Protein AF-A0A6M3MAY6-F1 (afdb_monomer_lite)

Secondary structure (DSSP, 8-state):
--SS--HHHHHHHHHHHHHHHIIIIIHHHHHTT-HHHHHHHHHHHHHHHHHHHHHHHHHHSTT--HHHHHHHHHHHHHHHHHHHHHHHHHHHT-

Structure (mmCIF, N/CA/C/O backbone):
data_AF-A0A6M3MAY6-F1
#
_entry.id   AF-A0A6M3MAY6-F1
#
loop_
_atom_site.group_PDB
_atom_site.id
_atom_site.type_symbol
_atom_site.label_atom_id
_atom_site.label_alt_id
_atom_site.label_comp_id
_atom_site.label_asym_id
_atom_site.label_entity_id
_atom_site.label_seq_id
_atom_site.pdbx_PDB_ins_code
_atom_site.Cartn_x
_atom_site.Cartn_y
_atom_site.Cartn_z
_atom_site.occupancy
_atom_site.B_iso_or_equiv
_atom_site.auth_seq_id
_atom_site.auth_comp_id
_atom_site.auth_asym_id
_atom_site.auth_atom_id
_atom_site.pdbx_PDB_model_num
ATOM 1 N N . MET A 1 1 ? 11.128 -11.242 -20.032 1.00 58.09 1 MET A N 1
ATOM 2 C CA . MET A 1 1 ? 10.539 -11.821 -18.800 1.00 58.09 1 MET A CA 1
ATOM 3 C C . MET A 1 1 ? 11.358 -13.021 -18.361 1.00 58.09 1 MET A C 1
ATOM 5 O O . MET A 1 1 ? 11.916 -13.700 -19.215 1.00 58.09 1 MET A O 1
ATOM 9 N N . LYS A 1 2 ? 11.465 -13.268 -17.050 1.00 69.06 2 LYS A N 1
ATOM 10 C CA . LYS A 1 2 ? 12.161 -14.449 -16.520 1.00 69.06 2 LYS A CA 1
ATOM 11 C C . LYS A 1 2 ? 11.335 -15.702 -16.843 1.00 69.06 2 LYS A C 1
ATOM 13 O O . LYS A 1 2 ? 10.128 -15.681 -16.642 1.00 69.06 2 LYS A O 1
ATOM 18 N N . ALA A 1 3 ? 11.974 -16.768 -17.329 1.00 78.38 3 ALA A N 1
ATOM 19 C CA . ALA A 1 3 ? 11.282 -18.001 -17.730 1.00 78.38 3 ALA A CA 1
ATOM 20 C C . ALA A 1 3 ? 10.622 -18.741 -16.551 1.00 78.38 3 ALA A C 1
ATOM 22 O O . ALA A 1 3 ? 9.616 -19.415 -16.731 1.00 78.38 3 ALA A O 1
ATOM 23 N N . ASN A 1 4 ? 11.174 -18.578 -15.344 1.00 86.19 4 ASN A N 1
ATOM 24 C CA . ASN A 1 4 ? 10.672 -19.190 -14.120 1.00 86.19 4 ASN A CA 1
ATOM 25 C C . ASN A 1 4 ? 10.268 -18.111 -13.113 1.00 86.19 4 ASN A C 1
ATOM 27 O O . ASN A 1 4 ? 11.016 -17.152 -12.882 1.00 86.19 4 ASN A O 1
ATOM 31 N N . VAL A 1 5 ? 9.107 -18.302 -12.490 1.00 88.06 5 VAL A N 1
ATOM 32 C CA . VAL A 1 5 ? 8.588 -17.431 -11.430 1.00 88.06 5 VAL A CA 1
ATOM 33 C C . VAL A 1 5 ? 9.527 -17.466 -10.223 1.00 88.06 5 VAL A C 1
ATOM 35 O O . VAL A 1 5 ? 9.944 -18.531 -9.770 1.00 88.06 5 VAL A O 1
ATOM 38 N N . ASN A 1 6 ? 9.862 -16.292 -9.681 1.00 92.88 6 ASN A N 1
ATOM 39 C CA . ASN A 1 6 ? 10.614 -16.190 -8.433 1.00 92.88 6 ASN A CA 1
ATOM 40 C C . ASN A 1 6 ? 9.649 -16.151 -7.238 1.00 92.88 6 ASN A C 1
ATOM 42 O O . ASN A 1 6 ? 9.279 -15.076 -6.766 1.00 92.88 6 ASN A O 1
ATOM 46 N N . PHE A 1 7 ? 9.251 -17.327 -6.754 1.00 93.06 7 PHE A N 1
ATOM 47 C CA . PHE A 1 7 ? 8.311 -17.458 -5.635 1.00 93.06 7 PHE A CA 1
ATOM 48 C C . PHE A 1 7 ? 8.812 -16.834 -4.329 1.00 93.06 7 PHE A C 1
ATOM 50 O O . PHE A 1 7 ? 8.004 -16.339 -3.551 1.00 93.06 7 PHE A O 1
ATOM 57 N N . ILE A 1 8 ? 10.130 -16.804 -4.101 1.00 95.31 8 ILE A N 1
ATOM 58 C CA . ILE A 1 8 ? 10.711 -16.194 -2.897 1.00 95.31 8 ILE A CA 1
ATOM 59 C C . ILE A 1 8 ? 10.449 -14.686 -2.896 1.00 95.31 8 ILE A C 1
ATOM 61 O O . ILE A 1 8 ? 9.952 -14.149 -1.912 1.00 95.31 8 ILE A O 1
ATOM 65 N N . ALA A 1 9 ? 10.729 -14.008 -4.013 1.00 93.75 9 ALA A N 1
ATOM 66 C CA . ALA A 1 9 ? 10.489 -12.570 -4.132 1.00 93.75 9 ALA A CA 1
ATOM 67 C C . ALA A 1 9 ? 8.996 -12.226 -3.994 1.00 93.75 9 ALA A C 1
ATOM 69 O O . ALA A 1 9 ? 8.649 -11.288 -3.281 1.00 93.75 9 ALA A O 1
ATOM 70 N N . ALA A 1 10 ? 8.119 -13.016 -4.624 1.00 92.38 10 ALA A N 1
ATOM 71 C CA . ALA A 1 10 ? 6.673 -12.836 -4.507 1.00 92.38 10 ALA A CA 1
ATOM 72 C C . ALA A 1 10 ? 6.189 -13.020 -3.058 1.00 92.38 10 ALA A C 1
ATOM 74 O O . ALA A 1 10 ? 5.467 -12.174 -2.536 1.00 92.38 10 ALA A O 1
ATOM 75 N N . GLY A 1 11 ? 6.629 -14.087 -2.384 1.00 95.88 11 GLY A N 1
ATOM 76 C CA . GLY A 1 11 ? 6.276 -14.348 -0.989 1.00 95.88 11 GLY A CA 1
ATOM 77 C C . GLY A 1 11 ? 6.733 -13.232 -0.049 1.00 95.88 11 GLY A C 1
ATOM 78 O O . GLY A 1 11 ? 5.951 -12.767 0.776 1.00 95.88 11 GLY A O 1
ATOM 79 N N . LEU A 1 12 ?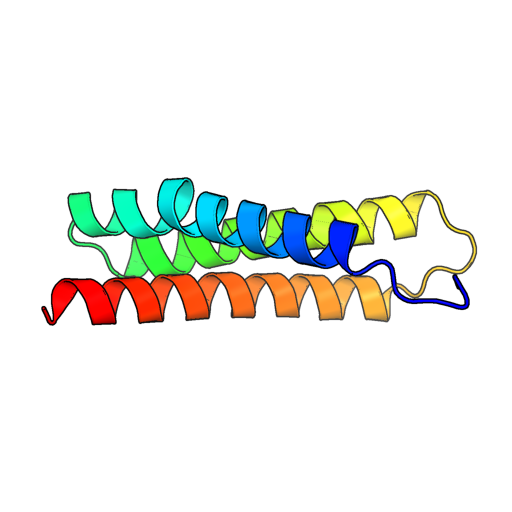 7.970 -12.749 -0.211 1.00 97.19 12 LEU A N 1
ATOM 80 C CA . LEU A 1 12 ? 8.499 -11.639 0.585 1.00 97.19 12 LEU A CA 1
ATOM 81 C C . LEU A 1 12 ? 7.695 -10.352 0.391 1.00 97.19 12 LEU A C 1
ATOM 83 O O . LEU A 1 12 ? 7.373 -9.694 1.378 1.00 97.19 12 LEU A O 1
ATOM 87 N N . PHE A 1 13 ? 7.335 -10.012 -0.850 1.00 94.31 13 PHE A N 1
ATOM 88 C CA . PHE A 1 13 ? 6.490 -8.851 -1.124 1.00 94.31 13 PHE A CA 1
ATOM 89 C C . PHE A 1 13 ? 5.154 -8.944 -0.384 1.00 94.31 13 PHE A C 1
ATOM 91 O O . PHE A 1 13 ? 4.804 -8.019 0.343 1.00 94.31 13 PHE A O 1
ATOM 98 N N . TYR A 1 14 ? 4.434 -10.064 -0.506 1.00 93.56 14 TYR A N 1
ATOM 99 C CA . TYR A 1 14 ? 3.122 -10.200 0.130 1.00 93.56 14 TYR A CA 1
ATOM 100 C C . TYR A 1 14 ? 3.195 -10.180 1.659 1.00 93.56 14 TYR A C 1
ATOM 102 O O . TYR A 1 14 ? 2.341 -9.563 2.293 1.00 93.56 14 TYR A O 1
ATOM 110 N N . LEU A 1 15 ? 4.224 -10.785 2.260 1.00 97.12 15 LEU A N 1
ATOM 111 C CA . LEU A 1 15 ? 4.433 -10.707 3.707 1.00 97.12 15 LEU A CA 1
ATOM 112 C C . LEU A 1 15 ? 4.677 -9.263 4.161 1.00 97.12 15 LEU A C 1
ATOM 114 O O . LEU A 1 15 ? 4.018 -8.792 5.087 1.00 97.12 15 LEU A O 1
ATOM 118 N N . LEU A 1 16 ? 5.579 -8.543 3.489 1.00 97.81 16 LEU A N 1
ATOM 119 C CA . LEU A 1 16 ? 5.877 -7.145 3.809 1.00 97.81 16 LEU A CA 1
ATOM 120 C C . LEU A 1 16 ? 4.667 -6.237 3.585 1.00 97.81 16 LEU A C 1
ATOM 122 O O . LEU A 1 16 ? 4.407 -5.353 4.397 1.00 97.81 16 LEU A O 1
ATOM 126 N N . PHE A 1 17 ? 3.909 -6.471 2.516 1.00 96.81 17 PHE A N 1
ATOM 127 C CA . PHE A 1 17 ? 2.720 -5.696 2.195 1.00 96.81 17 PHE A CA 1
ATOM 128 C C . PHE A 1 17 ? 1.638 -5.855 3.268 1.00 96.81 17 PHE A C 1
ATOM 130 O O . PHE A 1 17 ? 1.094 -4.860 3.744 1.00 96.81 17 PHE A O 1
ATOM 137 N N . VAL A 1 18 ? 1.380 -7.088 3.722 1.00 97.12 18 VAL A N 1
ATOM 138 C CA . VAL A 1 18 ? 0.436 -7.355 4.819 1.00 97.12 18 VAL A CA 1
ATOM 139 C C . VAL A 1 18 ? 0.904 -6.708 6.120 1.00 97.12 18 VAL A C 1
ATOM 141 O O . VAL A 1 18 ? 0.109 -6.041 6.780 1.00 97.12 18 VAL A O 1
ATOM 144 N N . VAL A 1 19 ? 2.186 -6.842 6.476 1.00 98.31 19 VAL A N 1
ATOM 145 C CA . VAL A 1 19 ? 2.752 -6.168 7.658 1.00 98.31 19 VAL A CA 1
ATOM 146 C C . VAL A 1 19 ? 2.560 -4.655 7.559 1.00 98.31 19 VAL A C 1
ATOM 148 O O . VAL A 1 19 ? 2.117 -4.031 8.520 1.00 9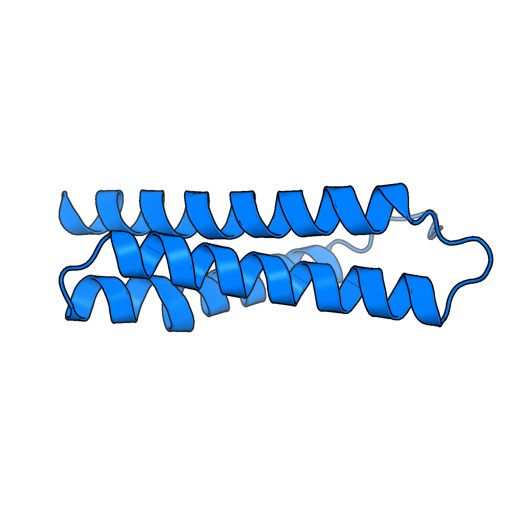8.31 19 VAL A O 1
ATOM 151 N N . GLY A 1 20 ? 2.822 -4.070 6.389 1.00 98.25 20 GLY A N 1
ATOM 152 C CA . GLY A 1 20 ? 2.594 -2.654 6.130 1.00 98.25 20 GLY A CA 1
ATOM 153 C C . GLY A 1 20 ? 1.136 -2.245 6.345 1.00 98.25 20 GLY A C 1
ATOM 154 O O . GLY A 1 20 ? 0.879 -1.277 7.058 1.00 98.25 20 GLY A O 1
ATOM 155 N N . LEU A 1 21 ? 0.172 -2.988 5.789 1.00 98.38 21 LEU A N 1
ATOM 156 C CA . LEU A 1 21 ? -1.254 -2.702 5.989 1.00 98.38 21 LEU A CA 1
ATOM 157 C C . LEU A 1 21 ? -1.641 -2.782 7.469 1.00 98.38 21 LEU A C 1
ATOM 159 O O . LEU A 1 21 ? -2.348 -1.909 7.969 1.00 98.38 21 LEU A O 1
ATOM 163 N N . VAL A 1 22 ? -1.148 -3.787 8.194 1.00 98.19 22 VAL A N 1
ATOM 164 C CA . VAL A 1 22 ? -1.429 -3.936 9.627 1.00 98.19 22 VAL A CA 1
ATOM 165 C C . VAL A 1 22 ? -0.881 -2.750 10.419 1.00 98.19 22 VAL A C 1
ATOM 167 O O . VAL A 1 22 ? -1.627 -2.122 11.166 1.00 98.19 22 VAL A O 1
ATOM 170 N N . VAL A 1 23 ? 0.395 -2.412 10.228 1.00 98.50 23 VAL A N 1
ATOM 171 C CA . VAL A 1 23 ? 1.093 -1.380 11.010 1.00 98.50 23 VAL A CA 1
ATOM 172 C C . VAL A 1 23 ? 0.612 0.029 10.671 1.00 98.50 23 VAL A C 1
ATOM 174 O O . VAL A 1 23 ? 0.397 0.834 11.573 1.00 98.50 23 VAL A O 1
ATOM 177 N N . PHE A 1 24 ? 0.432 0.347 9.389 1.00 98.38 24 PHE A N 1
ATOM 178 C CA . PHE A 1 24 ? 0.156 1.719 8.952 1.00 98.38 24 PHE A CA 1
ATOM 179 C C . PHE A 1 24 ? -1.328 2.025 8.747 1.00 98.38 24 PHE A C 1
ATOM 181 O O . PHE A 1 24 ? -1.697 3.197 8.681 1.00 98.38 24 PHE A O 1
ATOM 188 N N . SER A 1 25 ? -2.189 1.010 8.643 1.00 98.38 25 SER A N 1
ATOM 189 C CA . SER A 1 25 ? -3.615 1.199 8.364 1.00 98.38 25 SER A CA 1
ATOM 190 C C . SER A 1 25 ? -4.511 0.554 9.421 1.00 98.38 25 SER A C 1
ATOM 192 O O . SER A 1 25 ? -5.260 1.275 10.079 1.00 98.38 25 SER A O 1
ATOM 194 N N . VAL A 1 26 ? -4.431 -0.764 9.628 1.00 98.25 26 VAL A N 1
ATOM 195 C CA . VAL A 1 26 ? -5.401 -1.495 10.463 1.00 98.25 26 VAL A CA 1
ATOM 196 C C . VAL A 1 26 ? -5.236 -1.181 11.951 1.00 98.25 26 VAL A C 1
ATOM 198 O O . VAL A 1 26 ? -6.214 -0.789 12.583 1.00 98.25 26 VAL A O 1
ATOM 201 N N . LEU A 1 27 ? -4.028 -1.297 12.516 1.00 97.88 27 LEU A N 1
ATOM 202 C CA . LEU A 1 27 ? -3.791 -1.019 13.940 1.00 97.88 27 LEU A CA 1
ATOM 203 C C . LEU A 1 27 ? -4.164 0.426 14.319 1.00 97.88 27 LEU A C 1
ATOM 205 O O . LEU A 1 27 ? -4.992 0.594 15.217 1.00 97.88 27 LEU A O 1
ATOM 209 N N . PRO A 1 28 ? -3.697 1.471 13.602 1.00 97.62 28 PRO A N 1
ATOM 210 C CA . PRO A 1 28 ? -4.078 2.846 13.924 1.00 97.62 28 PRO A CA 1
ATOM 211 C C . PRO A 1 28 ? -5.580 3.114 13.771 1.00 97.62 28 PRO A C 1
ATOM 213 O O . PRO A 1 28 ? -6.125 3.986 14.446 1.00 97.62 28 PRO A O 1
ATOM 216 N N . ALA A 1 29 ? -6.259 2.412 12.859 1.00 97.94 29 ALA A N 1
ATOM 217 C CA . ALA A 1 29 ? -7.701 2.538 12.680 1.00 97.94 29 ALA A CA 1
ATOM 218 C C . ALA A 1 29 ? -8.490 1.892 13.827 1.00 97.94 29 ALA A C 1
ATOM 220 O O . ALA A 1 29 ? -9.503 2.451 14.251 1.00 97.94 29 ALA A O 1
ATOM 221 N N . LEU A 1 30 ? -8.024 0.749 14.343 1.00 97.88 30 LEU A N 1
ATOM 22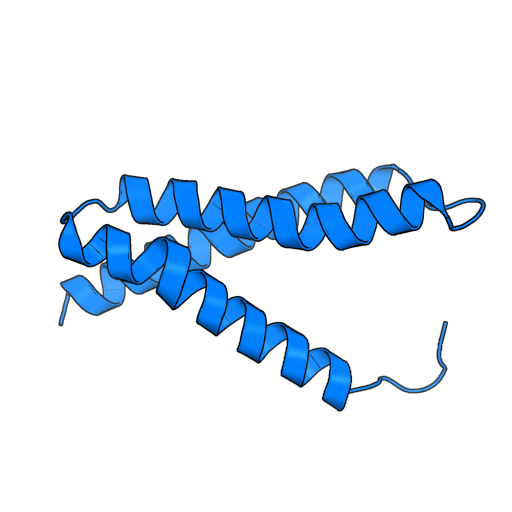2 C CA . LEU A 1 30 ? -8.592 0.085 15.520 1.00 97.88 30 LEU A CA 1
ATOM 223 C C . LEU A 1 30 ? -8.460 0.966 16.764 1.00 97.88 30 LEU A C 1
ATOM 225 O O . LEU A 1 30 ? -9.459 1.216 17.432 1.00 97.88 30 LEU A O 1
ATOM 229 N N . GLU A 1 31 ? -7.273 1.523 17.016 1.00 96.88 31 GLU A N 1
ATOM 230 C CA . GLU A 1 31 ? -7.024 2.431 18.147 1.00 96.88 31 GLU A CA 1
ATOM 231 C C . GLU A 1 31 ? -7.957 3.651 18.141 1.00 96.88 31 GLU A C 1
ATOM 233 O O . GLU A 1 31 ? -8.433 4.088 19.189 1.00 96.88 31 GLU A O 1
ATOM 238 N N . LYS A 1 32 ? -8.258 4.189 16.953 1.00 96.38 32 LYS A N 1
ATOM 239 C CA . LYS A 1 32 ? -9.154 5.342 16.788 1.00 96.38 32 LYS A CA 1
ATOM 240 C C . LYS A 1 32 ? -10.619 4.975 16.555 1.00 96.38 32 LYS A C 1
ATOM 242 O O . LYS A 1 32 ? -11.422 5.878 16.335 1.00 96.38 32 LYS A O 1
ATOM 247 N N . ASN A 1 33 ? -10.975 3.689 16.578 1.00 96.50 33 ASN A N 1
ATOM 248 C CA . ASN A 1 33 ? -12.316 3.194 16.247 1.00 96.50 33 ASN A CA 1
ATOM 249 C C . ASN A 1 33 ? -12.874 3.788 14.933 1.00 96.50 33 ASN A C 1
ATOM 251 O O . ASN A 1 33 ? -14.030 4.202 14.858 1.00 96.50 33 ASN A O 1
ATOM 255 N N . SER A 1 34 ? -12.037 3.858 13.893 1.00 97.81 34 SER A N 1
ATOM 256 C CA . SER A 1 34 ? -12.349 4.565 12.649 1.00 97.81 34 SER A CA 1
ATOM 257 C C . SER A 1 34 ? -12.149 3.691 11.412 1.00 97.81 34 SER A C 1
ATOM 259 O O . SER A 1 34 ? -11.049 3.571 10.869 1.00 97.81 34 SER A O 1
ATOM 261 N N . TRP A 1 35 ? -13.244 3.126 10.900 1.00 97.81 35 TRP A N 1
ATOM 262 C CA . TRP A 1 35 ? -13.229 2.349 9.654 1.00 97.81 35 TRP A CA 1
ATOM 263 C C . TRP A 1 35 ? -12.825 3.192 8.433 1.00 97.81 35 TRP A C 1
ATOM 265 O O . TRP A 1 35 ? -12.222 2.672 7.495 1.00 97.81 35 TRP A O 1
ATOM 275 N N . THR A 1 36 ? -13.115 4.501 8.434 1.00 98.25 36 THR A N 1
ATOM 276 C CA . THR A 1 36 ? -12.713 5.405 7.344 1.00 98.25 36 THR A CA 1
ATOM 277 C C . THR A 1 36 ? -11.199 5.547 7.292 1.00 98.25 36 THR A C 1
ATOM 279 O O . THR A 1 36 ? -10.620 5.567 6.208 1.00 98.25 36 THR A O 1
ATOM 282 N N . GLN A 1 37 ? -10.534 5.572 8.448 1.00 98.00 37 GLN A N 1
ATOM 283 C CA . GLN A 1 37 ? -9.078 5.583 8.508 1.00 98.00 37 GLN A CA 1
ATOM 284 C C . GLN A 1 37 ? -8.481 4.277 7.968 1.00 98.00 37 GLN A C 1
ATOM 286 O O . GLN A 1 37 ? -7.508 4.338 7.216 1.00 98.00 37 GLN A O 1
ATOM 291 N N . ALA A 1 38 ? -9.080 3.118 8.274 1.00 98.31 38 ALA A N 1
ATOM 292 C CA . ALA A 1 38 ? -8.666 1.843 7.682 1.00 98.31 38 ALA A CA 1
ATOM 293 C C . ALA A 1 38 ? -8.777 1.891 6.149 1.00 98.31 38 ALA A C 1
ATOM 295 O O . ALA A 1 38 ? -7.818 1.566 5.451 1.00 98.31 38 ALA A O 1
ATOM 296 N N . LEU A 1 39 ? -9.911 2.377 5.630 1.00 98.56 39 LEU A N 1
ATOM 297 C CA . LEU A 1 39 ? -10.152 2.519 4.194 1.00 98.56 39 LEU A CA 1
ATOM 298 C C . LEU A 1 39 ? -9.110 3.426 3.522 1.00 98.56 39 LEU A C 1
ATOM 300 O O . LEU A 1 39 ? -8.447 2.999 2.580 1.00 98.56 39 LEU A O 1
ATOM 304 N N . PHE A 1 40 ? -8.952 4.667 3.994 1.00 98.62 40 PHE A N 1
ATOM 305 C CA . PHE A 1 40 ? -8.112 5.660 3.317 1.00 98.62 40 PHE A CA 1
ATOM 306 C C . PHE A 1 40 ? -6.615 5.390 3.470 1.00 98.62 40 PHE A C 1
ATOM 308 O O . PHE A 1 40 ? -5.878 5.542 2.499 1.00 98.62 40 PHE A O 1
ATOM 315 N N . LEU A 1 41 ? -6.148 4.962 4.649 1.00 98.56 41 LEU A N 1
ATOM 316 C CA . LEU A 1 41 ? -4.732 4.621 4.823 1.00 98.56 41 LEU A CA 1
ATOM 317 C C . LEU A 1 41 ? -4.373 3.313 4.113 1.00 98.56 41 LEU A C 1
ATOM 319 O O . LEU A 1 41 ? -3.274 3.204 3.576 1.00 98.56 41 LEU A O 1
ATOM 323 N N . GLY A 1 42 ? -5.300 2.350 4.049 1.00 98.62 42 GLY A N 1
ATOM 324 C CA . GLY A 1 42 ? -5.127 1.136 3.252 1.00 98.62 42 GLY A CA 1
ATOM 325 C C . GLY A 1 42 ? -5.045 1.456 1.760 1.00 98.62 42 GLY A C 1
ATOM 326 O O . GLY A 1 42 ? -4.125 1.001 1.081 1.00 98.62 42 GLY A O 1
ATOM 327 N N . ALA A 1 43 ? -5.951 2.310 1.270 1.00 98.75 43 ALA A N 1
ATOM 328 C CA . ALA A 1 43 ? -5.942 2.806 -0.105 1.00 98.75 43 ALA A CA 1
ATOM 329 C C . ALA A 1 43 ? -4.621 3.503 -0.449 1.00 98.75 43 ALA A C 1
ATOM 331 O O . ALA A 1 43 ? -4.002 3.197 -1.466 1.00 98.75 43 ALA A O 1
ATOM 332 N N . LEU A 1 44 ? -4.167 4.409 0.422 1.00 98.69 44 LEU A N 1
ATOM 333 C CA . LEU A 1 44 ? -2.934 5.164 0.228 1.00 98.69 44 LEU A CA 1
ATOM 334 C C . LEU A 1 44 ? -1.705 4.252 0.202 1.00 98.69 44 LEU A C 1
ATOM 336 O O . LEU A 1 44 ? -0.867 4.392 -0.686 1.00 98.69 44 LEU A O 1
ATOM 340 N N . LEU A 1 45 ? -1.592 3.307 1.140 1.00 98.56 45 LEU A N 1
ATOM 341 C CA . LEU A 1 45 ? -0.457 2.386 1.167 1.00 98.56 45 LEU A CA 1
ATOM 342 C C . LEU A 1 45 ? -0.433 1.492 -0.080 1.00 98.56 45 LEU A C 1
ATOM 344 O O . LEU A 1 45 ? 0.630 1.289 -0.672 1.00 98.56 45 LEU A O 1
ATOM 348 N N . GLY A 1 46 ? -1.597 0.993 -0.503 1.00 98.44 46 GLY A N 1
ATOM 349 C CA . GLY A 1 46 ? -1.744 0.224 -1.734 1.00 98.44 46 GLY A CA 1
ATOM 350 C C . GLY A 1 46 ? -1.338 1.024 -2.973 1.00 98.44 46 GLY A C 1
ATOM 351 O O . GLY A 1 46 ? -0.510 0.560 -3.756 1.00 98.44 46 GLY A O 1
ATOM 352 N N . PHE A 1 47 ? -1.834 2.259 -3.096 1.00 98.69 47 PHE A N 1
ATOM 353 C CA . PHE A 1 47 ? -1.455 3.191 -4.158 1.00 98.69 47 PHE A CA 1
ATOM 354 C C . PHE A 1 47 ? 0.059 3.410 -4.206 1.00 98.69 47 PHE A C 1
ATOM 356 O O . PHE A 1 47 ? 0.667 3.216 -5.251 1.00 98.69 47 PHE A O 1
ATOM 363 N N . VAL A 1 48 ? 0.684 3.773 -3.080 1.00 98.50 48 VAL A N 1
ATOM 364 C CA . VAL A 1 48 ? 2.127 4.062 -3.008 1.00 98.50 48 VAL A CA 1
ATOM 365 C C . VAL A 1 48 ? 2.962 2.836 -3.371 1.00 98.50 48 VAL A C 1
ATOM 367 O O . VAL A 1 48 ? 3.960 2.967 -4.081 1.00 98.50 48 VAL A O 1
ATOM 370 N N . SER A 1 49 ? 2.560 1.648 -2.917 1.00 97.38 49 SER A N 1
ATOM 371 C CA . SER A 1 49 ? 3.294 0.407 -3.185 1.00 97.38 49 SER A CA 1
ATOM 372 C C . SER A 1 49 ? 3.340 0.097 -4.681 1.00 97.38 49 SER A C 1
ATOM 374 O O . SER A 1 49 ? 4.417 -0.131 -5.232 1.00 97.38 49 SER A O 1
ATOM 376 N N . TYR A 1 50 ? 2.186 0.157 -5.346 1.00 97.62 50 TYR A N 1
ATOM 377 C CA . TYR A 1 50 ? 2.082 -0.111 -6.779 1.00 97.62 50 TYR A CA 1
ATOM 378 C C . TYR A 1 50 ? 2.674 1.033 -7.610 1.00 97.62 50 TYR A C 1
ATOM 380 O O . TYR A 1 50 ? 3.485 0.795 -8.498 1.00 97.62 50 TYR A O 1
ATOM 388 N N . ALA A 1 51 ? 2.405 2.291 -7.244 1.00 98.31 51 ALA A N 1
ATOM 389 C CA . ALA A 1 51 ? 2.983 3.458 -7.909 1.00 98.31 51 ALA A CA 1
ATOM 390 C C . ALA A 1 51 ? 4.515 3.442 -7.881 1.00 98.31 51 ALA A C 1
ATOM 392 O O . ALA A 1 51 ? 5.149 3.792 -8.872 1.00 98.31 51 ALA A O 1
ATOM 393 N N . THR A 1 52 ? 5.126 3.005 -6.775 1.00 97.94 52 THR A N 1
A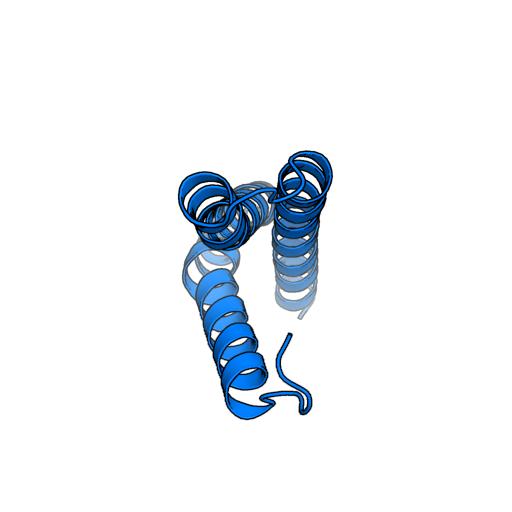TOM 394 C CA . THR A 1 52 ? 6.588 2.898 -6.677 1.00 97.94 52 THR A CA 1
ATOM 395 C C . THR A 1 52 ? 7.142 1.932 -7.721 1.00 97.94 52 THR A C 1
ATOM 397 O O . THR A 1 52 ? 8.145 2.244 -8.359 1.00 97.94 52 THR A O 1
ATOM 400 N N . TYR A 1 53 ? 6.495 0.786 -7.937 1.00 96.31 53 TYR A N 1
ATOM 401 C CA . TYR A 1 53 ? 6.901 -0.169 -8.967 1.00 96.31 53 TYR A CA 1
ATOM 402 C C . TYR A 1 53 ? 6.638 0.380 -10.376 1.00 96.31 53 TYR A C 1
ATOM 404 O O . TYR A 1 53 ? 7.563 0.488 -11.185 1.00 96.31 53 TYR A O 1
ATOM 412 N N . ASP A 1 54 ? 5.400 0.782 -10.659 1.00 97.81 54 ASP A N 1
ATOM 413 C CA . ASP A 1 54 ? 4.971 1.146 -12.005 1.00 97.81 54 ASP A CA 1
ATOM 414 C C . ASP A 1 54 ? 5.553 2.461 -12.511 1.00 97.81 54 ASP A C 1
ATOM 416 O O . ASP A 1 54 ? 5.932 2.539 -13.677 1.00 97.81 54 ASP A O 1
ATOM 420 N N . LEU A 1 55 ? 5.655 3.493 -11.668 1.00 98.12 55 LEU A N 1
ATOM 421 C CA . LEU A 1 55 ? 6.247 4.770 -12.077 1.00 98.12 55 LEU A CA 1
ATOM 422 C C . LEU A 1 55 ? 7.761 4.643 -12.254 1.00 98.12 55 LEU A C 1
ATOM 424 O O . LEU A 1 55 ? 8.316 5.244 -13.173 1.00 98.12 55 LEU A O 1
ATOM 428 N N . THR A 1 56 ? 8.431 3.824 -11.435 1.00 97.81 56 THR A N 1
ATOM 429 C CA . THR A 1 56 ? 9.862 3.537 -11.622 1.00 97.81 56 THR A CA 1
ATOM 430 C C . THR A 1 56 ? 10.097 2.791 -12.931 1.00 97.81 56 THR A C 1
ATOM 432 O O . THR A 1 56 ? 11.009 3.139 -13.682 1.00 97.81 56 THR A O 1
ATOM 435 N N . ASN A 1 57 ? 9.260 1.802 -13.254 1.00 97.62 57 ASN A N 1
ATOM 436 C CA . ASN A 1 57 ? 9.359 1.081 -14.522 1.00 97.62 57 ASN A CA 1
ATOM 437 C C . ASN A 1 57 ? 9.028 1.976 -15.715 1.00 97.62 57 ASN A C 1
ATOM 439 O O . ASN A 1 57 ? 9.777 1.973 -16.686 1.00 97.62 57 ASN A O 1
ATOM 443 N N . LEU A 1 58 ? 7.979 2.796 -15.624 1.00 97.31 58 LEU A N 1
ATOM 444 C CA . LEU A 1 58 ? 7.628 3.765 -16.662 1.00 97.31 58 LEU A CA 1
ATOM 445 C C . LEU A 1 58 ? 8.772 4.759 -16.930 1.00 97.31 58 LEU A C 1
ATOM 447 O O . LEU A 1 58 ? 8.976 5.165 -18.070 1.00 97.31 58 LEU A O 1
ATOM 451 N N . ALA A 1 59 ? 9.541 5.125 -15.900 1.00 97.44 59 ALA A N 1
ATOM 452 C CA . ALA A 1 59 ? 10.687 6.021 -16.030 1.00 97.44 59 ALA A CA 1
ATOM 453 C C . ALA A 1 59 ? 11.960 5.347 -16.580 1.00 97.44 59 ALA A C 1
ATOM 455 O O . ALA A 1 59 ? 12.811 6.034 -17.142 1.00 97.44 59 ALA A O 1
ATOM 456 N N . THR A 1 60 ? 12.130 4.033 -16.398 1.00 97.62 60 THR A N 1
ATOM 457 C CA . THR A 1 60 ? 13.414 3.342 -16.651 1.00 97.62 60 THR A CA 1
ATOM 458 C C . THR A 1 60 ? 13.376 2.322 -17.787 1.00 97.62 60 THR A C 1
ATOM 460 O O . THR A 1 60 ? 14.406 2.074 -18.417 1.00 97.62 60 THR A O 1
ATOM 463 N N . ILE A 1 61 ? 12.216 1.729 -18.078 1.00 97.19 61 ILE A N 1
ATOM 464 C CA . ILE A 1 61 ? 12.045 0.688 -19.094 1.00 97.19 61 ILE A CA 1
ATOM 465 C C . ILE A 1 61 ? 11.497 1.315 -20.375 1.00 97.19 61 ILE A C 1
ATOM 467 O O . ILE A 1 61 ? 10.445 1.952 -20.388 1.00 97.19 61 ILE A O 1
ATOM 471 N N . LYS A 1 62 ? 12.201 1.087 -21.486 1.00 95.62 62 LYS A N 1
ATOM 472 C CA . LYS A 1 62 ? 11.749 1.518 -22.810 1.00 95.62 62 LYS A CA 1
ATOM 473 C C . LYS A 1 62 ? 10.439 0.813 -23.188 1.00 95.62 62 LYS A C 1
ATOM 475 O O . LYS A 1 62 ? 10.322 -0.395 -23.004 1.00 95.62 62 LYS A O 1
ATOM 480 N N . ASP A 1 63 ? 9.501 1.570 -23.756 1.00 96.06 63 ASP A N 1
ATOM 481 C CA . ASP A 1 63 ? 8.205 1.080 -24.246 1.00 96.06 63 ASP A CA 1
ATOM 482 C C . ASP A 1 63 ? 7.318 0.447 -23.145 1.00 96.06 63 ASP A C 1
ATOM 484 O O . ASP A 1 63 ? 6.484 -0.418 -23.421 1.00 96.06 63 ASP A O 1
ATOM 488 N N . TRP A 1 64 ? 7.472 0.884 -21.884 1.00 96.19 64 TRP A N 1
ATOM 489 C CA . TRP A 1 64 ? 6.584 0.474 -20.791 1.00 96.19 64 TRP A CA 1
ATOM 490 C C . TRP A 1 64 ? 5.150 1.007 -21.008 1.00 96.19 64 TRP A C 1
ATOM 492 O O . TRP A 1 64 ? 4.974 2.211 -21.226 1.00 96.19 64 TRP A 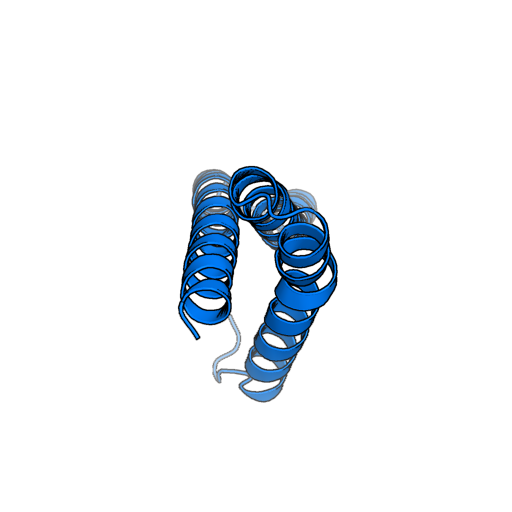O 1
ATOM 502 N N . PRO A 1 65 ? 4.098 0.167 -20.940 1.00 97.06 65 PRO A N 1
ATOM 503 C CA . PRO A 1 65 ? 2.744 0.613 -21.252 1.00 97.06 65 PRO A CA 1
ATOM 504 C C . PRO A 1 65 ? 2.152 1.503 -20.152 1.00 97.06 65 PRO A C 1
ATOM 506 O O . PRO A 1 65 ? 1.864 1.035 -19.051 1.00 97.06 65 PRO A O 1
ATOM 509 N N . LEU A 1 66 ? 1.848 2.764 -20.478 1.00 97.31 66 LEU A N 1
ATOM 510 C CA . LEU A 1 66 ? 1.202 3.702 -19.545 1.00 97.31 66 LEU A CA 1
ATOM 511 C C . LEU A 1 66 ? -0.129 3.166 -18.987 1.00 97.31 66 LEU A C 1
ATOM 513 O O . LEU A 1 66 ? -0.463 3.399 -17.828 1.00 97.31 66 LEU A O 1
ATOM 517 N N . ILE A 1 67 ? -0.884 2.425 -19.802 1.00 97.94 67 ILE A N 1
ATOM 518 C CA . ILE A 1 67 ? -2.153 1.830 -19.370 1.00 97.94 67 ILE A CA 1
ATOM 519 C C . ILE A 1 67 ? -1.962 0.811 -18.240 1.00 97.94 67 ILE A C 1
ATOM 521 O O . ILE A 1 67 ? -2.789 0.768 -17.335 1.00 97.94 67 ILE A O 1
ATOM 525 N N . VAL A 1 68 ? -0.866 0.040 -18.256 1.00 96.94 68 VAL A N 1
ATOM 526 C CA . VAL A 1 68 ? -0.555 -0.924 -17.190 1.00 96.94 68 VAL A CA 1
ATOM 527 C C . VAL A 1 68 ? -0.286 -0.170 -15.897 1.00 96.94 68 VAL A C 1
ATOM 529 O O . VAL A 1 68 ? -0.934 -0.462 -14.903 1.00 96.94 68 VAL A O 1
ATOM 532 N N . THR A 1 69 ? 0.542 0.878 -15.945 1.00 97.69 69 THR A N 1
ATOM 533 C CA . THR A 1 69 ? 0.819 1.736 -14.786 1.00 97.69 69 THR A CA 1
ATOM 534 C C . THR A 1 69 ? -0.456 2.280 -14.144 1.00 97.69 69 THR A C 1
ATOM 536 O O . THR A 1 69 ? -0.638 2.175 -12.935 1.00 97.69 69 THR A O 1
ATOM 539 N N . ILE A 1 70 ? -1.367 2.845 -14.942 1.00 98.31 70 ILE A N 1
ATOM 540 C CA . ILE A 1 70 ? -2.606 3.430 -14.413 1.00 98.31 70 ILE A CA 1
ATOM 541 C C . ILE A 1 70 ? -3.493 2.351 -13.785 1.00 98.31 70 ILE A C 1
ATOM 543 O O . ILE A 1 70 ? -3.992 2.531 -12.673 1.00 98.31 70 ILE A O 1
ATOM 547 N N . VAL A 1 71 ? -3.704 1.239 -14.493 1.00 98.44 71 VAL A N 1
ATOM 548 C CA . VAL A 1 71 ? -4.586 0.163 -14.026 1.00 98.44 71 VAL A CA 1
ATOM 549 C C . VAL A 1 71 ? -4.025 -0.494 -12.769 1.00 98.44 71 VAL A C 1
ATOM 551 O O . VAL A 1 71 ? -4.788 -0.722 -11.831 1.00 98.44 71 VAL A O 1
ATOM 554 N N . ASP A 1 72 ? -2.720 -0.750 -12.708 1.00 97.94 72 ASP A N 1
ATOM 555 C CA . ASP A 1 72 ? -2.109 -1.450 -11.578 1.00 97.94 72 ASP A CA 1
ATOM 556 C C . ASP A 1 72 ? -2.042 -0.555 -10.328 1.00 97.94 72 ASP A C 1
ATOM 558 O O . ASP A 1 72 ? -2.330 -1.002 -9.221 1.00 97.94 72 ASP A O 1
ATOM 562 N N . MET A 1 73 ? -1.835 0.757 -10.488 1.00 98.44 73 MET A N 1
ATOM 563 C CA . MET A 1 73 ? -1.965 1.719 -9.384 1.00 98.44 73 MET A CA 1
ATOM 564 C C . MET A 1 73 ? -3.391 1.791 -8.822 1.00 98.44 73 MET A C 1
ATOM 566 O O . MET A 1 73 ? -3.586 1.810 -7.600 1.00 98.44 73 MET A O 1
ATOM 570 N N . LEU A 1 74 ? -4.406 1.827 -9.693 1.00 98.56 74 LEU A N 1
ATOM 571 C CA . LEU A 1 74 ? -5.808 1.784 -9.267 1.00 98.56 74 LEU A CA 1
ATOM 572 C C . LEU A 1 74 ? -6.120 0.462 -8.563 1.00 98.56 74 LEU A C 1
ATOM 574 O O . LEU A 1 74 ? -6.769 0.460 -7.516 1.00 98.56 74 LEU A O 1
ATOM 578 N N . TRP A 1 75 ? -5.614 -0.649 -9.097 1.00 98.50 75 TRP A N 1
ATOM 579 C CA . TRP A 1 75 ? -5.764 -1.964 -8.493 1.00 98.50 75 TRP A CA 1
ATOM 580 C C . TRP A 1 75 ? -5.126 -2.033 -7.105 1.00 98.50 75 TRP A C 1
ATOM 582 O O . TRP A 1 75 ? -5.803 -2.413 -6.152 1.00 98.50 75 TRP A O 1
ATOM 592 N N . GLY A 1 76 ? -3.879 -1.582 -6.953 1.00 98.12 76 GLY A N 1
ATOM 593 C CA . GLY A 1 76 ? -3.194 -1.503 -5.665 1.00 98.12 76 GLY A CA 1
ATOM 594 C C . GLY A 1 76 ? -3.966 -0.679 -4.639 1.00 98.12 76 GLY A C 1
ATOM 595 O O . GLY A 1 76 ? -4.112 -1.093 -3.489 1.00 98.12 76 GLY A O 1
ATOM 596 N N . THR A 1 77 ? -4.539 0.446 -5.073 1.00 98.69 77 THR A N 1
ATOM 597 C CA . THR A 1 77 ? -5.392 1.305 -4.237 1.00 98.69 77 THR A CA 1
ATOM 598 C C . THR A 1 77 ? -6.623 0.548 -3.735 1.00 98.69 77 THR A C 1
ATOM 600 O O . THR A 1 77 ? -6.879 0.504 -2.533 1.00 98.69 77 THR A O 1
ATOM 603 N N . VAL A 1 78 ? -7.379 -0.083 -4.638 1.00 98.69 78 VAL A N 1
ATOM 604 C CA . VAL A 1 78 ? -8.598 -0.834 -4.291 1.00 98.69 78 VAL A CA 1
ATOM 605 C C . VAL A 1 78 ? -8.270 -2.049 -3.420 1.00 98.69 78 VAL A C 1
ATOM 607 O O . VAL A 1 78 ? -8.980 -2.327 -2.449 1.00 98.69 78 VAL A O 1
ATOM 610 N N . LEU A 1 79 ? -7.181 -2.753 -3.724 1.00 98.38 79 LEU A N 1
ATOM 611 C CA . LEU A 1 79 ? -6.719 -3.909 -2.965 1.00 98.38 79 LEU A CA 1
ATOM 612 C C . LEU A 1 79 ? -6.355 -3.516 -1.529 1.00 98.38 79 LEU A C 1
ATOM 614 O O . LEU A 1 79 ? -6.883 -4.100 -0.586 1.00 98.38 79 LEU A O 1
ATOM 618 N N . GLY A 1 80 ? -5.514 -2.495 -1.347 1.00 98.56 80 GLY A N 1
ATOM 619 C CA . GLY A 1 80 ? -5.135 -2.014 -0.017 1.00 98.56 80 GLY A CA 1
ATOM 620 C C . GLY A 1 80 ? -6.341 -1.520 0.788 1.00 98.56 80 GLY A C 1
ATOM 621 O O . GLY A 1 80 ? -6.503 -1.881 1.952 1.00 98.56 80 GLY A O 1
ATOM 622 N N . ALA A 1 81 ? -7.235 -0.760 0.148 1.00 98.69 81 ALA A N 1
ATOM 623 C CA . ALA A 1 81 ? -8.460 -0.254 0.763 1.00 98.69 81 ALA A CA 1
ATOM 624 C C . ALA A 1 81 ? -9.379 -1.386 1.251 1.00 98.69 81 ALA A C 1
ATOM 626 O O . ALA A 1 81 ? -9.822 -1.385 2.401 1.00 98.69 81 ALA A O 1
ATOM 627 N N . SER A 1 82 ? -9.657 -2.359 0.379 1.00 98.56 82 SER A N 1
ATOM 628 C CA . SER A 1 82 ? -10.563 -3.473 0.673 1.00 98.56 82 SER A CA 1
ATOM 629 C C . SER A 1 82 ? -9.996 -4.405 1.741 1.00 98.56 82 SER A C 1
ATOM 631 O O . SER A 1 82 ? -10.709 -4.732 2.688 1.00 98.56 82 SER A O 1
ATOM 633 N N . VAL A 1 83 ? -8.715 -4.777 1.652 1.00 98.19 83 VAL A N 1
ATOM 634 C CA . VAL A 1 83 ? -8.066 -5.654 2.638 1.00 98.19 83 VAL A CA 1
ATOM 635 C C . VAL A 1 83 ? -8.037 -4.997 4.015 1.00 98.19 83 VAL A C 1
ATOM 637 O O . VAL A 1 83 ? -8.425 -5.639 4.993 1.00 98.19 83 VAL A O 1
ATOM 640 N N . SER A 1 84 ? -7.651 -3.721 4.111 1.00 98.44 84 SER A N 1
ATOM 641 C CA . SER A 1 84 ? -7.662 -2.999 5.388 1.00 98.44 84 SER A CA 1
ATOM 642 C C . SER A 1 84 ? -9.067 -2.867 5.972 1.00 98.44 84 SER A C 1
ATOM 644 O O . SER A 1 84 ? -9.258 -3.120 7.162 1.00 98.44 84 SER A O 1
ATOM 646 N N . LEU A 1 85 ? -10.058 -2.504 5.151 1.00 98.31 85 LEU A N 1
ATOM 647 C CA . LEU A 1 85 ? -11.438 -2.326 5.604 1.00 98.31 85 LEU A CA 1
ATOM 648 C C . LEU A 1 85 ? -12.047 -3.641 6.102 1.00 98.31 85 LEU A C 1
ATOM 650 O O . LEU A 1 85 ? -12.638 -3.686 7.181 1.00 98.31 85 LEU A O 1
ATOM 654 N N . VAL A 1 86 ? -11.885 -4.719 5.334 1.00 98.25 86 VAL A N 1
ATOM 655 C CA . VAL A 1 86 ? -12.378 -6.048 5.711 1.00 98.25 86 VAL A CA 1
ATOM 656 C C . VAL A 1 86 ? -11.684 -6.525 6.985 1.00 98.25 86 VAL A C 1
ATOM 658 O O . VAL A 1 86 ? -12.363 -6.974 7.904 1.00 98.25 86 VAL A O 1
ATOM 661 N N . SER A 1 87 ? -10.363 -6.361 7.089 1.00 97.62 87 SER A N 1
ATOM 662 C CA . SER A 1 87 ? -9.604 -6.742 8.289 1.00 97.62 87 SER A CA 1
ATOM 663 C C . SER A 1 87 ? -10.084 -5.989 9.529 1.00 97.62 87 SER A C 1
ATOM 665 O O . SER A 1 87 ? -10.317 -6.605 10.566 1.00 97.62 87 SER A O 1
ATOM 667 N N . TYR A 1 88 ? -10.308 -4.676 9.416 1.00 98.31 88 TYR A N 1
ATOM 668 C CA . TYR A 1 88 ? -10.858 -3.861 10.500 1.00 98.31 88 TYR A CA 1
ATOM 669 C C . TYR A 1 88 ? -12.216 -4.394 10.983 1.00 98.31 88 TYR A C 1
ATOM 671 O O . TYR A 1 88 ? -12.426 -4.575 12.183 1.00 98.31 88 TYR A O 1
ATOM 679 N N . PHE A 1 89 ? -13.135 -4.699 10.062 1.00 98.00 89 PHE A N 1
ATOM 680 C CA . PHE A 1 89 ? -14.456 -5.218 10.425 1.00 98.00 89 PHE A CA 1
ATOM 681 C C . PHE A 1 89 ? -14.439 -6.653 10.948 1.00 98.00 89 PHE A C 1
ATOM 683 O O . PHE A 1 89 ? -15.308 -7.013 11.736 1.00 98.00 89 PHE A O 1
ATOM 690 N N . ILE A 1 90 ? -13.481 -7.479 10.524 1.00 97.19 90 ILE A N 1
ATOM 691 C CA . ILE A 1 90 ? -13.299 -8.820 11.088 1.00 97.19 90 ILE A CA 1
ATOM 692 C C . ILE A 1 90 ? -12.843 -8.7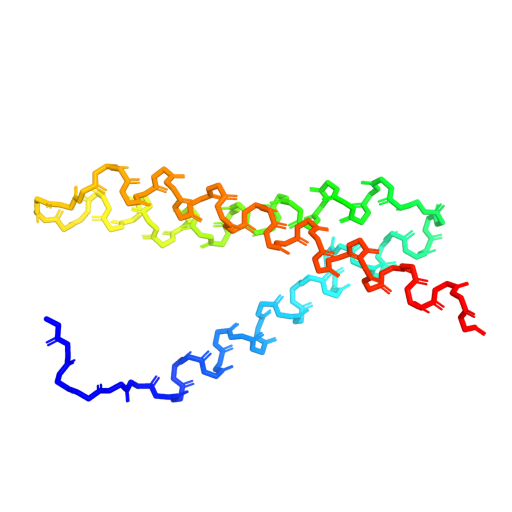02 12.540 1.00 97.19 90 ILE A C 1
ATOM 694 O O . ILE A 1 90 ? -13.453 -9.308 13.411 1.00 97.19 90 ILE A O 1
ATOM 698 N N . VAL A 1 91 ? -11.818 -7.890 12.807 1.00 95.94 91 VAL A N 1
ATOM 699 C CA . VAL A 1 91 ? -11.251 -7.748 14.155 1.00 95.94 91 VAL A CA 1
ATOM 700 C C . VAL A 1 91 ? -12.240 -7.099 15.124 1.00 95.94 91 VAL A C 1
ATOM 702 O O . VAL A 1 91 ? -12.329 -7.531 16.260 1.00 95.94 91 VAL A O 1
ATOM 705 N N . THR A 1 92 ? -13.016 -6.106 14.685 1.00 94.38 92 THR A N 1
ATOM 706 C CA . THR A 1 92 ? -14.007 -5.426 15.547 1.00 94.38 92 THR A CA 1
ATOM 707 C C . THR A 1 92 ? -15.283 -6.231 15.810 1.00 94.38 92 THR A C 1
ATOM 709 O O . THR A 1 92 ? -16.066 -5.854 16.678 1.00 94.38 92 THR A O 1
ATOM 712 N N . LYS A 1 93 ? -15.530 -7.310 15.056 1.00 82.50 93 LYS A N 1
ATOM 713 C CA . LYS A 1 93 ? -16.654 -8.235 15.287 1.00 82.50 93 LYS A CA 1
ATOM 714 C C . LYS A 1 93 ? -16.316 -9.392 16.232 1.00 82.50 93 LYS A C 1
ATOM 716 O O . LYS A 1 93 ? -17.230 -10.138 16.582 1.00 82.50 93 LYS A O 1
ATOM 721 N N . ILE A 1 94 ? -15.040 -9.567 16.573 1.00 65.94 94 ILE A N 1
ATOM 722 C CA . ILE A 1 94 ? -14.541 -10.538 17.558 1.00 65.94 94 ILE A CA 1
ATOM 723 C C . ILE A 1 94 ? -14.540 -9.864 18.928 1.00 65.94 94 ILE A C 1
ATOM 725 O O . ILE A 1 94 ? -14.985 -10.528 19.889 1.00 65.94 94 ILE A O 1
#

Radius of gyration: 15.15 Å; chains: 1; bounding box: 30×25×42 Å

pLDDT: mean 95.82, std 6.59, range [58.09, 98.75]

Foldseek 3Di:
DDPDDPVVVVVVVVVVLVVCLVPFAQVVCLVVVHLVSLQQRLLVSLLCVLLVVQVVCVVPPPPRDPVCSVVSSNVSSVVRNVVSNVSNVVVVVD

InterPro domains:
  IPR018687 Protein of unknown function DUF2177, membrane [PF09945] (1-88)

Organism: NCBI:txid1070528

Sequence (94 aa):
MKANVNFIAAGLFYLLFVVGLVVFSVLPALEKNSWTQALFLGALLGFVSYATYDLTNLATIKDWPLIVTIVDMLWGTVLGASVSLVSYFIVTKI